Protein AF-A0A0M3IXK2-F1 (afdb_monomer_lite)

pLDDT: mean 75.61, std 10.68, range [44.84, 89.38]

Structure (mmCIF, N/CA/C/O backbone):
data_AF-A0A0M3IXK2-F1
#
_entry.id   AF-A0A0M3IXK2-F1
#
loop_
_atom_site.group_PDB
_atom_site.id
_atom_site.type_symbol
_atom_site.label_atom_id
_atom_site.label_alt_id
_atom_site.label_comp_id
_atom_site.label_asym_id
_atom_site.label_entity_id
_atom_site.label_seq_id
_atom_site.pdbx_PDB_ins_code
_atom_site.Cartn_x
_atom_site.Cartn_y
_atom_site.Cartn_z
_atom_site.occupancy
_atom_site.B_iso_or_equiv
_atom_site.auth_seq_id
_atom_site.auth_comp_id
_atom_site.auth_asym_id
_atom_site.auth_atom_id
_atom_site.pdbx_PDB_model_num
ATOM 1 N N . MET A 1 1 ? 23.594 0.555 -14.902 1.00 44.84 1 MET A N 1
ATOM 2 C CA . MET A 1 1 ? 22.303 1.253 -15.105 1.00 44.84 1 MET A CA 1
ATOM 3 C C . MET A 1 1 ? 21.259 0.752 -14.090 1.00 44.84 1 MET A C 1
ATOM 5 O O . MET A 1 1 ? 20.203 0.280 -14.472 1.00 44.84 1 MET A O 1
ATOM 9 N N . SER A 1 2 ? 21.548 0.813 -12.786 1.00 56.59 2 SER A N 1
ATOM 10 C CA . SER A 1 2 ? 20.781 0.127 -11.718 1.00 56.59 2 SER A CA 1
ATOM 11 C C . SER A 1 2 ? 19.777 1.014 -10.965 1.00 56.59 2 SER A C 1
ATOM 13 O O . SER A 1 2 ? 18.932 0.506 -10.234 1.00 56.59 2 SER A O 1
ATOM 15 N N . VAL A 1 3 ? 19.850 2.333 -11.154 1.00 62.09 3 VAL A N 1
ATOM 16 C CA . VAL A 1 3 ? 19.015 3.326 -10.460 1.00 62.09 3 VAL A CA 1
ATOM 17 C C . VAL A 1 3 ? 17.509 3.203 -10.771 1.00 62.09 3 VAL A C 1
ATOM 19 O O . VAL A 1 3 ? 16.735 3.207 -9.816 1.00 62.09 3 VAL A O 1
ATOM 22 N N . PRO A 1 4 ? 17.053 3.031 -12.034 1.00 70.44 4 PRO A N 1
ATOM 23 C CA . PRO A 1 4 ? 15.615 2.943 -12.321 1.00 70.44 4 PRO A CA 1
ATOM 24 C C . PRO A 1 4 ? 14.973 1.664 -11.760 1.00 70.44 4 PRO A C 1
ATOM 26 O O . PRO A 1 4 ? 13.873 1.719 -11.227 1.00 70.44 4 PRO A O 1
ATOM 29 N N . TYR A 1 5 ? 15.694 0.538 -11.772 1.00 74.56 5 TYR A N 1
ATOM 30 C CA . TYR A 1 5 ? 15.206 -0.730 -11.217 1.00 74.56 5 TYR A CA 1
ATOM 31 C C . TYR A 1 5 ? 14.992 -0.663 -9.698 1.00 74.56 5 TYR A C 1
ATOM 33 O O . TYR A 1 5 ? 13.989 -1.149 -9.185 1.00 74.56 5 TYR A O 1
ATOM 41 N N . LEU A 1 6 ? 15.916 -0.031 -8.965 1.00 79.19 6 LEU A N 1
ATOM 42 C CA . LEU A 1 6 ? 15.793 0.130 -7.513 1.00 79.19 6 LEU A CA 1
ATOM 43 C C . LEU A 1 6 ? 14.634 1.053 -7.115 1.00 79.19 6 LEU A C 1
ATOM 45 O O . LEU A 1 6 ? 14.002 0.809 -6.091 1.00 79.19 6 LEU A O 1
ATOM 49 N N . ILE A 1 7 ? 14.342 2.083 -7.911 1.00 82.25 7 ILE A N 1
ATOM 50 C CA . ILE A 1 7 ? 13.230 3.014 -7.668 1.00 82.25 7 ILE A CA 1
ATOM 51 C C . ILE A 1 7 ? 11.879 2.308 -7.814 1.00 82.25 7 ILE A C 1
ATOM 53 O O . ILE A 1 7 ? 11.030 2.430 -6.933 1.00 82.25 7 ILE A O 1
ATOM 57 N N . GLU A 1 8 ? 11.710 1.515 -8.869 1.00 81.81 8 GLU A N 1
ATOM 58 C CA . GLU A 1 8 ? 10.502 0.714 -9.108 1.00 81.81 8 GLU A CA 1
ATOM 59 C C . GLU A 1 8 ? 10.263 -0.295 -7.976 1.00 81.81 8 GLU A C 1
ATOM 61 O O . GLU A 1 8 ? 9.153 -0.454 -7.465 1.00 81.81 8 GLU A O 1
ATOM 66 N N . LEU A 1 9 ? 11.340 -0.935 -7.520 1.00 83.06 9 LEU A N 1
ATOM 67 C CA . LEU A 1 9 ? 11.296 -1.928 -6.452 1.00 83.06 9 LEU A CA 1
ATOM 68 C C . LEU A 1 9 ? 10.971 -1.284 -5.092 1.00 83.06 9 LEU A C 1
ATOM 70 O O . LEU A 1 9 ? 10.168 -1.821 -4.328 1.00 83.06 9 LEU A O 1
ATOM 74 N N . MET A 1 10 ? 11.522 -0.100 -4.809 1.00 86.38 10 MET A N 1
ATOM 75 C CA . MET A 1 10 ? 11.165 0.695 -3.627 1.00 86.38 10 MET A CA 1
ATOM 76 C C . MET A 1 10 ? 9.708 1.173 -3.671 1.00 86.38 10 MET A C 1
ATOM 78 O O . MET A 1 10 ? 9.041 1.156 -2.637 1.00 86.38 10 MET A O 1
ATOM 82 N N . GLY A 1 11 ? 9.189 1.537 -4.848 1.00 84.50 11 GLY A N 1
ATOM 83 C CA . GLY A 1 11 ? 7.775 1.873 -5.044 1.00 84.50 11 GLY A CA 1
ATOM 84 C C . GLY A 1 11 ? 6.849 0.687 -4.769 1.00 84.50 11 GLY A C 1
ATOM 85 O O . GLY A 1 11 ? 5.875 0.817 -4.025 1.00 84.50 11 GLY A O 1
ATOM 86 N N . LEU A 1 12 ? 7.202 -0.498 -5.276 1.00 85.38 12 LEU A N 1
ATOM 87 C CA . LEU A 1 12 ? 6.461 -1.738 -5.043 1.00 85.38 12 LEU A CA 1
ATOM 88 C C . LEU A 1 12 ? 6.433 -2.118 -3.552 1.00 85.38 12 LEU A C 1
ATOM 90 O O . LEU A 1 12 ? 5.363 -2.367 -2.991 1.00 85.38 12 LEU A O 1
ATOM 94 N N . ILE A 1 13 ? 7.599 -2.134 -2.895 1.00 87.00 13 ILE A N 1
ATOM 95 C CA . ILE A 1 13 ? 7.710 -2.449 -1.462 1.00 87.00 13 ILE A CA 1
ATOM 96 C C . ILE A 1 13 ? 6.985 -1.392 -0.625 1.00 87.00 13 ILE A C 1
ATOM 98 O O . ILE A 1 13 ? 6.292 -1.740 0.332 1.00 87.00 13 ILE A O 1
ATOM 102 N N . GLY A 1 14 ? 7.114 -0.114 -0.986 1.00 85.75 14 GLY A N 1
ATOM 103 C CA . GLY A 1 14 ? 6.438 0.998 -0.325 1.00 85.75 14 GLY A CA 1
ATOM 104 C C . GLY A 1 14 ? 4.919 0.889 -0.413 1.00 85.75 14 GLY A C 1
ATOM 105 O O . GLY A 1 14 ? 4.239 1.081 0.591 1.00 85.75 14 GLY A O 1
ATOM 106 N N . ASN A 1 15 ? 4.382 0.491 -1.567 1.00 84.50 15 ASN A N 1
ATOM 107 C CA . ASN A 1 15 ? 2.949 0.274 -1.731 1.00 84.50 15 ASN A CA 1
ATOM 108 C C . ASN A 1 15 ? 2.453 -0.924 -0.903 1.00 84.50 15 ASN A C 1
ATOM 110 O O . ASN A 1 15 ? 1.443 -0.816 -0.213 1.00 84.50 15 ASN A O 1
ATOM 114 N N . ILE A 1 16 ? 3.186 -2.044 -0.894 1.00 83.25 16 ILE A N 1
ATOM 115 C CA . ILE A 1 16 ? 2.839 -3.231 -0.089 1.00 83.25 16 ILE A CA 1
ATOM 116 C C . ILE A 1 16 ? 2.880 -2.907 1.409 1.00 83.25 16 ILE A C 1
ATOM 118 O O . ILE A 1 16 ? 1.920 -3.138 2.141 1.00 83.25 16 ILE A O 1
ATOM 122 N N . THR A 1 17 ? 3.984 -2.329 1.870 1.00 84.75 17 THR A N 1
ATOM 123 C CA . THR A 1 17 ? 4.211 -2.052 3.293 1.00 84.75 17 THR A CA 1
ATOM 124 C C . THR A 1 17 ? 3.306 -0.920 3.778 1.00 84.75 17 THR A C 1
ATOM 126 O O . THR A 1 17 ? 2.737 -1.001 4.865 1.00 84.75 17 THR A O 1
ATOM 129 N N . GLY A 1 18 ? 3.115 0.112 2.952 1.00 80.50 18 GLY A N 1
ATOM 130 C CA . GLY A 1 18 ? 2.232 1.241 3.219 1.00 80.50 18 GLY A CA 1
ATOM 131 C C . GLY A 1 18 ? 0.763 0.836 3.282 1.00 80.50 18 GLY A C 1
ATOM 132 O O . GLY A 1 18 ? 0.079 1.211 4.225 1.00 80.50 18 GLY A O 1
ATOM 133 N N . THR A 1 19 ? 0.273 0.000 2.362 1.00 78.31 19 THR A N 1
ATOM 134 C CA . THR A 1 19 ? -1.114 -0.498 2.432 1.00 78.31 19 THR A CA 1
ATOM 135 C C . THR A 1 19 ? -1.339 -1.418 3.633 1.00 78.31 19 THR A C 1
ATOM 137 O O . THR A 1 19 ? -2.366 -1.297 4.304 1.00 78.31 19 THR A O 1
ATOM 140 N N . MET A 1 20 ? -0.368 -2.268 3.990 1.00 72.06 20 MET A N 1
ATOM 141 C CA . MET A 1 20 ? -0.448 -3.062 5.222 1.00 72.06 20 MET A CA 1
ATOM 142 C C . MET A 1 20 ? -0.462 -2.174 6.481 1.00 72.06 20 MET A C 1
ATOM 144 O O . MET A 1 20 ? -1.300 -2.372 7.361 1.00 72.06 20 MET A O 1
ATOM 148 N N . LEU A 1 21 ? 0.402 -1.161 6.576 1.00 73.69 21 LEU A N 1
ATOM 149 C CA . LEU A 1 21 ? 0.468 -0.272 7.746 1.00 73.69 21 LEU A CA 1
ATOM 150 C C . LEU A 1 21 ? -0.716 0.704 7.834 1.00 73.69 21 LEU A C 1
ATOM 152 O O . LEU A 1 21 ? -1.210 0.957 8.930 1.00 73.69 21 LEU A O 1
ATOM 156 N N . SER A 1 22 ? -1.200 1.237 6.712 1.00 73.25 22 SER A N 1
ATOM 157 C CA . SER A 1 22 ? -2.285 2.226 6.690 1.00 73.25 22 SER A CA 1
ATOM 158 C C . SER A 1 22 ? -3.677 1.618 6.818 1.00 73.25 22 SER A C 1
ATOM 160 O O . SER A 1 22 ? -4.583 2.319 7.257 1.00 73.25 22 SER A O 1
ATOM 162 N N . PHE A 1 23 ? -3.870 0.344 6.465 1.00 67.75 23 PHE A N 1
ATOM 163 C CA . PHE A 1 23 ? -5.198 -0.281 6.495 1.00 67.75 23 PHE A CA 1
ATOM 164 C C . PHE A 1 23 ? -5.308 -1.449 7.475 1.00 67.75 23 PHE A C 1
ATOM 166 O O . PHE A 1 23 ? -6.259 -1.502 8.253 1.00 67.75 23 PHE A O 1
ATOM 173 N N . ILE A 1 24 ? -4.338 -2.369 7.495 1.00 68.88 24 ILE A N 1
ATOM 174 C CA . ILE A 1 24 ? -4.416 -3.562 8.355 1.00 68.88 24 ILE A CA 1
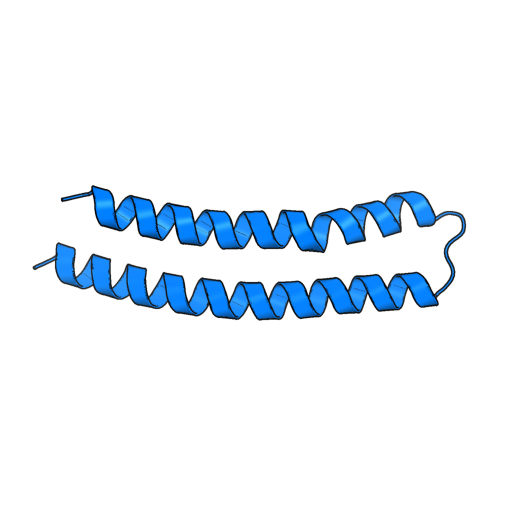ATOM 175 C C . ILE A 1 24 ? -4.125 -3.190 9.808 1.00 68.88 24 ILE A C 1
ATOM 177 O O . ILE A 1 24 ? -4.822 -3.641 10.715 1.00 68.88 24 ILE A O 1
ATOM 181 N N . TRP A 1 25 ? -3.121 -2.344 10.045 1.00 65.12 25 TRP A N 1
ATOM 182 C CA . TRP A 1 25 ? -2.706 -1.966 11.395 1.00 65.12 25 TRP A CA 1
ATOM 183 C C . TRP A 1 25 ? -3.760 -1.187 12.200 1.00 65.12 25 TRP A C 1
ATOM 185 O O . TRP A 1 25 ? -4.019 -1.589 13.337 1.00 65.12 25 TRP A O 1
ATOM 195 N N . PRO A 1 26 ? -4.417 -0.130 11.672 1.00 67.94 26 PRO A N 1
ATOM 196 C CA . PRO A 1 26 ? -5.480 0.552 12.408 1.00 67.94 26 PRO A CA 1
ATOM 197 C C . PRO A 1 26 ? -6.668 -0.369 12.697 1.00 67.94 26 PRO A C 1
ATOM 199 O O . PRO A 1 26 ? -7.200 -0.301 13.803 1.00 67.94 26 PRO A O 1
ATOM 202 N N . ALA A 1 27 ? -7.016 -1.285 11.785 1.00 66.25 27 ALA A N 1
ATOM 203 C CA . ALA A 1 27 ? -8.067 -2.277 12.017 1.00 66.25 27 ALA A CA 1
ATOM 204 C C . ALA A 1 27 ? -7.679 -3.302 13.096 1.00 66.25 27 ALA A C 1
ATOM 206 O O . ALA A 1 27 ? -8.480 -3.643 13.968 1.00 66.25 27 ALA A O 1
ATOM 207 N N . LEU A 1 28 ? -6.421 -3.755 13.100 1.00 66.81 28 LEU A N 1
ATOM 208 C CA . LEU A 1 28 ? -5.902 -4.665 14.122 1.00 66.81 28 LEU A CA 1
ATOM 209 C C . LEU A 1 28 ? -5.857 -3.993 15.503 1.00 66.81 28 LEU A C 1
ATOM 211 O O . LEU A 1 28 ? -6.221 -4.613 16.502 1.00 66.81 28 LEU A O 1
ATOM 215 N N . PHE A 1 29 ? -5.451 -2.721 15.564 1.00 68.00 29 PHE A N 1
ATOM 216 C CA . PHE A 1 29 ? -5.439 -1.925 16.792 1.00 68.00 29 PHE A CA 1
ATOM 217 C C . PHE A 1 29 ? -6.849 -1.620 17.299 1.00 68.00 29 PHE A C 1
ATOM 219 O O . PHE A 1 29 ? -7.097 -1.736 18.501 1.00 68.00 29 PHE A O 1
ATOM 226 N N . HIS A 1 30 ? -7.785 -1.304 16.402 1.00 68.06 30 HIS A N 1
ATOM 227 C CA . HIS A 1 30 ? -9.187 -1.097 16.749 1.00 68.06 30 HIS A CA 1
ATOM 228 C C . HIS A 1 30 ? -9.791 -2.370 17.353 1.00 68.06 30 HIS A C 1
ATOM 230 O O . HIS A 1 30 ? -10.401 -2.320 18.424 1.00 68.06 30 HIS A O 1
ATOM 236 N N . LEU A 1 31 ? -9.535 -3.534 16.742 1.00 64.69 31 LEU A N 1
ATOM 237 C CA . LEU A 1 31 ? -9.975 -4.821 17.278 1.00 64.69 31 LEU A CA 1
ATOM 238 C C . LEU A 1 31 ? -9.309 -5.143 18.622 1.00 64.69 31 LEU A C 1
ATOM 240 O O . LEU A 1 31 ? -9.994 -5.575 19.544 1.00 64.69 31 LEU A O 1
ATOM 244 N N . ARG A 1 32 ? -7.995 -4.920 18.767 1.00 68.12 32 ARG A N 1
ATOM 245 C CA . ARG A 1 32 ? -7.246 -5.211 20.006 1.00 68.12 32 ARG A CA 1
ATOM 246 C C . ARG A 1 32 ? -7.674 -4.344 21.185 1.00 68.12 32 ARG A C 1
ATOM 248 O O . ARG A 1 32 ? -7.748 -4.861 22.295 1.00 68.12 32 ARG A O 1
ATOM 255 N N . ILE A 1 33 ? -7.966 -3.064 20.960 1.00 65.88 33 ILE A N 1
ATOM 256 C CA . ILE A 1 33 ? -8.388 -2.134 22.020 1.00 65.88 33 ILE A CA 1
ATOM 257 C C . ILE A 1 33 ? -9.881 -2.310 22.344 1.00 65.88 33 ILE A C 1
ATOM 259 O O . ILE A 1 33 ? -10.274 -2.213 23.506 1.00 65.88 33 ILE A O 1
ATOM 263 N N . LYS A 1 34 ? -10.726 -2.618 21.347 1.00 62.09 34 LYS A N 1
ATOM 264 C CA . LYS A 1 34 ? -12.187 -2.728 21.518 1.00 62.09 34 LYS A CA 1
ATOM 265 C C . LYS A 1 34 ? -12.701 -4.156 21.745 1.00 62.09 34 LYS A C 1
ATOM 267 O O . LYS A 1 34 ? -13.886 -4.322 22.034 1.00 62.09 34 LYS A O 1
ATOM 272 N N . ALA A 1 35 ? -11.838 -5.176 21.710 1.00 58.19 35 ALA A N 1
ATOM 273 C CA . ALA A 1 35 ? -12.179 -6.587 21.953 1.00 58.19 35 ALA A CA 1
ATOM 274 C C . ALA A 1 35 ? -12.918 -6.852 23.279 1.00 58.19 35 ALA A C 1
ATOM 276 O O . ALA A 1 35 ? -13.612 -7.856 23.393 1.00 58.19 35 ALA A O 1
ATOM 277 N N . GLN A 1 36 ? -12.808 -5.962 24.270 1.00 57.69 36 GLN A N 1
ATOM 278 C CA . GLN A 1 36 ? -13.486 -6.102 25.564 1.00 57.69 36 GLN A CA 1
ATOM 279 C C . GLN A 1 36 ? -14.877 -5.429 25.626 1.00 57.69 36 GLN A C 1
ATOM 281 O O . GLN A 1 36 ? -15.629 -5.709 26.554 1.00 57.69 36 GLN A O 1
ATOM 286 N N . ARG A 1 37 ? -15.250 -4.542 24.681 1.00 57.78 37 ARG A N 1
ATOM 287 C CA . ARG A 1 37 ? -16.507 -3.743 24.741 1.00 57.78 37 ARG A CA 1
ATOM 288 C C . ARG A 1 37 ? -17.202 -3.466 23.384 1.00 57.78 37 ARG A C 1
ATOM 290 O O . ARG A 1 37 ? -18.126 -2.661 23.329 1.00 57.78 37 ARG A O 1
ATOM 297 N N . GLY A 1 38 ? -16.754 -4.058 22.275 1.00 54.66 38 GLY A N 1
ATOM 298 C CA . GLY A 1 38 ? -17.068 -3.578 20.918 1.00 54.66 38 GLY A CA 1
ATOM 299 C C . GLY A 1 38 ? -18.400 -4.016 20.290 1.00 54.66 38 GLY A C 1
ATOM 300 O O . GLY A 1 38 ? -18.649 -5.200 20.080 1.00 54.66 38 GLY A O 1
ATOM 301 N N . THR A 1 39 ? -19.200 -3.025 19.886 1.00 59.50 39 THR A N 1
ATOM 302 C CA . THR A 1 39 ? -20.412 -3.110 19.049 1.00 59.50 39 THR A CA 1
ATOM 303 C C . THR A 1 39 ? -20.119 -3.645 17.634 1.00 59.50 39 THR A C 1
ATOM 305 O O . THR A 1 39 ? -19.145 -3.251 16.998 1.00 59.50 39 THR A O 1
ATOM 308 N N . GLN A 1 40 ? -21.003 -4.492 17.080 1.00 62.53 40 GLN A N 1
ATOM 309 C CA . GLN A 1 40 ? -20.854 -5.108 15.740 1.00 62.53 40 GLN A CA 1
ATOM 310 C C . GLN A 1 40 ? -20.657 -4.119 14.570 1.00 62.53 40 GLN A C 1
ATOM 312 O O . GLN A 1 40 ? -20.118 -4.500 13.531 1.00 62.53 40 GLN A O 1
ATOM 317 N N . LYS A 1 41 ? -21.090 -2.858 14.707 1.00 63.81 41 LYS A N 1
ATOM 318 C CA . LYS A 1 41 ? -20.995 -1.837 13.647 1.00 63.81 41 LYS A CA 1
ATOM 319 C C . LYS A 1 41 ? -19.549 -1.435 13.348 1.00 63.81 41 LYS A C 1
ATOM 321 O O . LYS A 1 41 ? -19.210 -1.295 12.178 1.00 63.81 41 LYS A O 1
ATOM 326 N N . ASP A 1 42 ? -18.705 -1.320 14.372 1.00 68.50 42 ASP A N 1
ATOM 327 C CA . ASP A 1 42 ? -17.286 -0.978 14.202 1.00 68.50 42 ASP A CA 1
ATOM 328 C C . ASP A 1 42 ? -16.547 -2.074 13.423 1.00 68.50 42 ASP A C 1
ATOM 330 O O . ASP A 1 42 ? -15.838 -1.810 12.458 1.00 68.50 42 ASP A O 1
ATOM 334 N N . ARG A 1 43 ? -16.854 -3.333 13.750 1.00 69.69 43 ARG A N 1
ATOM 335 C CA . ARG A 1 43 ? -16.274 -4.526 13.122 1.00 69.69 43 ARG A CA 1
ATOM 336 C C . ARG A 1 43 ? -16.532 -4.588 11.612 1.00 69.69 43 ARG A C 1
ATOM 338 O O . ARG A 1 43 ? -15.690 -5.059 10.854 1.00 69.69 43 ARG A O 1
ATOM 345 N N . ARG A 1 44 ? -17.696 -4.104 11.164 1.00 72.25 44 ARG A N 1
ATOM 346 C CA . ARG A 1 44 ? -18.061 -4.048 9.740 1.00 72.25 44 ARG A CA 1
ATOM 347 C C . ARG A 1 44 ? -17.318 -2.933 8.999 1.00 72.25 44 ARG A C 1
ATOM 349 O O . ARG A 1 44 ? -17.023 -3.093 7.819 1.00 72.25 44 ARG A O 1
ATOM 356 N N . PHE A 1 45 ? -17.007 -1.836 9.689 1.00 74.75 45 PHE A N 1
ATOM 357 C CA . PHE A 1 45 ? -16.230 -0.728 9.139 1.00 74.75 45 PHE A CA 1
ATOM 358 C C . PHE A 1 45 ? -14.756 -1.120 8.964 1.00 74.75 45 PHE A C 1
ATOM 360 O O . PHE A 1 45 ? -14.194 -0.887 7.899 1.00 74.75 45 PHE A O 1
ATOM 367 N N . ASP A 1 46 ? -14.173 -1.832 9.933 1.00 74.19 46 ASP A N 1
ATOM 368 C CA . ASP A 1 46 ? -12.824 -2.408 9.808 1.00 74.19 46 ASP A CA 1
ATOM 369 C C . ASP A 1 46 ? -12.712 -3.365 8.610 1.00 74.19 46 ASP A C 1
ATOM 371 O O . ASP A 1 46 ? -11.788 -3.260 7.804 1.00 74.19 46 ASP A O 1
ATOM 375 N N . TYR A 1 47 ? -13.692 -4.257 8.425 1.00 75.50 47 TYR A N 1
ATOM 376 C CA . TYR A 1 47 ? -13.735 -5.142 7.254 1.00 75.50 47 TYR A CA 1
ATOM 377 C C . TYR A 1 47 ? -13.837 -4.379 5.926 1.00 75.50 47 TYR A C 1
ATOM 379 O O . TYR A 1 47 ? -13.231 -4.790 4.936 1.00 75.50 47 TYR A O 1
ATOM 387 N N . 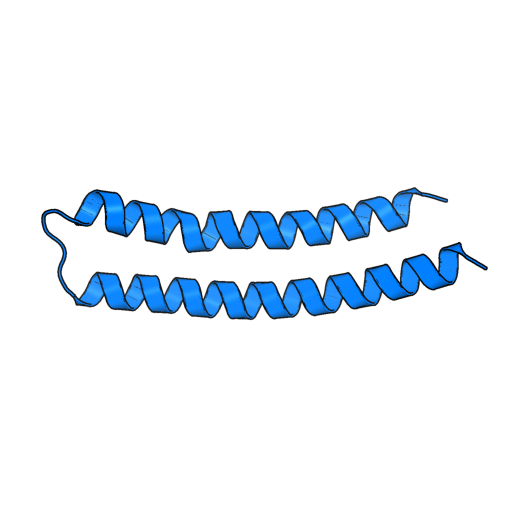PHE A 1 48 ? -14.587 -3.273 5.893 1.00 81.50 48 PHE A N 1
ATOM 388 C CA . PHE A 1 48 ? -14.685 -2.424 4.707 1.00 81.50 48 PHE A CA 1
ATOM 389 C C . PHE A 1 48 ? -13.336 -1.777 4.373 1.00 81.50 48 PHE A C 1
ATOM 391 O O . PHE A 1 48 ? -12.900 -1.828 3.225 1.00 81.50 48 PHE A O 1
ATOM 398 N N . ILE A 1 49 ? -12.642 -1.251 5.383 1.00 81.00 49 ILE A N 1
ATOM 399 C CA . ILE A 1 49 ? -11.313 -0.650 5.243 1.00 81.00 49 ILE A CA 1
ATOM 400 C C . ILE A 1 49 ? -10.289 -1.680 4.743 1.00 81.00 49 ILE A C 1
ATOM 402 O O . ILE A 1 49 ? -9.530 -1.382 3.822 1.00 81.00 49 ILE A O 1
ATOM 406 N N . ILE A 1 50 ? -10.300 -2.905 5.280 1.00 81.50 50 ILE A N 1
ATOM 407 C CA . ILE A 1 50 ? -9.421 -3.994 4.821 1.00 81.50 50 ILE A CA 1
ATOM 408 C C . ILE A 1 50 ? -9.705 -4.341 3.356 1.00 81.50 50 ILE A C 1
ATOM 410 O O . ILE A 1 50 ? -8.774 -4.478 2.566 1.00 81.50 50 ILE A O 1
ATOM 414 N N . CYS A 1 51 ? -10.979 -4.454 2.977 1.00 84.19 51 CYS A N 1
ATOM 415 C CA . CYS A 1 51 ? -11.367 -4.780 1.606 1.00 84.19 51 CYS A CA 1
ATOM 416 C C . CYS A 1 51 ? -10.896 -3.702 0.616 1.00 84.19 51 CYS A C 1
ATOM 418 O O . CYS A 1 51 ? -10.248 -4.014 -0.382 1.00 84.19 51 CYS A O 1
ATOM 420 N N . VAL A 1 52 ? -11.137 -2.425 0.932 1.00 85.12 52 VAL A N 1
ATOM 421 C CA . VAL A 1 52 ? -10.665 -1.293 0.120 1.00 85.12 52 VAL A CA 1
ATOM 422 C C . VAL A 1 52 ? -9.135 -1.271 0.047 1.00 85.12 52 VAL A C 1
ATOM 424 O O . VAL A 1 52 ? -8.583 -1.095 -1.039 1.00 85.12 52 VAL A O 1
ATOM 427 N N . GLY A 1 53 ? -8.449 -1.519 1.166 1.00 81.88 53 GLY A N 1
ATOM 428 C CA . GLY A 1 53 ? -6.991 -1.605 1.222 1.00 81.88 53 GLY A CA 1
ATOM 429 C C . GLY A 1 53 ? -6.423 -2.692 0.307 1.00 81.88 53 GLY A C 1
ATOM 430 O O . GLY A 1 53 ? -5.482 -2.425 -0.435 1.00 81.88 53 GLY A O 1
ATOM 431 N N . ILE A 1 54 ? -7.031 -3.884 0.284 1.00 83.88 54 ILE A N 1
ATOM 432 C CA . ILE A 1 54 ? -6.628 -4.982 -0.610 1.00 83.88 54 ILE A CA 1
ATOM 433 C C . ILE A 1 54 ? -6.866 -4.612 -2.077 1.00 83.88 54 ILE A C 1
ATOM 435 O O . ILE A 1 54 ? -5.999 -4.865 -2.914 1.00 83.88 54 ILE A O 1
ATOM 439 N N . CYS A 1 55 ? -7.998 -3.985 -2.409 1.00 88.56 55 CYS A N 1
ATOM 440 C CA . CYS A 1 55 ? -8.279 -3.546 -3.778 1.00 88.56 55 CYS A CA 1
ATOM 441 C C . CYS A 1 55 ? -7.213 -2.563 -4.284 1.00 88.56 55 CYS A C 1
ATOM 443 O O . CYS A 1 55 ? -6.637 -2.771 -5.351 1.00 88.56 55 CYS A O 1
ATOM 445 N N . VAL A 1 56 ? -6.907 -1.527 -3.497 1.00 84.88 56 VAL A N 1
ATOM 446 C CA . VAL A 1 56 ? -5.888 -0.521 -3.842 1.00 84.88 56 VAL A CA 1
ATOM 447 C C . VAL A 1 56 ? -4.495 -1.150 -3.922 1.00 84.88 56 VAL A C 1
ATOM 449 O O . VAL A 1 56 ? -3.759 -0.896 -4.875 1.00 84.88 56 VAL A O 1
ATOM 452 N N . MET A 1 57 ? -4.152 -2.026 -2.972 1.00 85.56 57 MET A N 1
ATOM 453 C CA . MET A 1 57 ? -2.891 -2.769 -2.972 1.00 85.56 57 MET A CA 1
ATOM 454 C C . MET A 1 57 ? -2.731 -3.598 -4.248 1.00 85.56 57 MET A C 1
ATOM 456 O O . MET A 1 57 ? -1.688 -3.531 -4.892 1.00 85.56 57 MET A O 1
ATOM 460 N N . THR A 1 58 ? -3.771 -4.333 -4.646 1.00 87.25 58 THR A N 1
ATOM 461 C CA . THR A 1 58 ? -3.741 -5.196 -5.835 1.00 87.25 58 THR A CA 1
ATOM 462 C C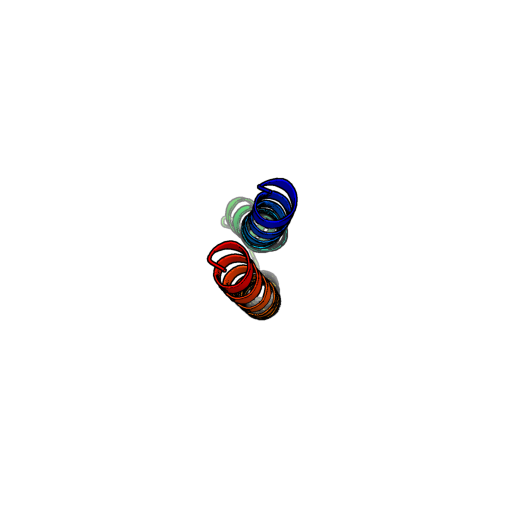 . THR A 1 58 ? -3.531 -4.372 -7.104 1.00 87.25 58 THR A C 1
ATOM 464 O O . THR A 1 58 ? -2.691 -4.729 -7.925 1.00 87.25 58 THR A O 1
ATOM 467 N N . VAL A 1 59 ? -4.230 -3.239 -7.244 1.00 89.38 59 VAL A N 1
ATOM 468 C CA . VAL A 1 59 ? -4.075 -2.331 -8.395 1.00 89.38 59 VAL A CA 1
ATOM 469 C C . VAL A 1 59 ? -2.662 -1.750 -8.462 1.00 89.38 59 VAL A C 1
ATOM 471 O O . VAL A 1 59 ? -2.038 -1.786 -9.521 1.00 89.38 59 VAL A O 1
ATOM 474 N N . GLY A 1 60 ? -2.133 -1.249 -7.343 1.00 85.69 60 GLY A N 1
ATOM 475 C CA . GLY A 1 60 ? -0.797 -0.656 -7.329 1.00 85.69 60 GLY A CA 1
ATOM 476 C C . GLY A 1 60 ? 0.316 -1.688 -7.541 1.00 85.69 60 GLY A C 1
ATOM 477 O O . GLY A 1 60 ? 1.258 -1.424 -8.279 1.00 85.69 60 GLY A O 1
ATOM 478 N N . VAL A 1 61 ? 0.188 -2.893 -6.971 1.00 88.06 61 VAL A N 1
ATOM 479 C CA . VAL A 1 61 ? 1.125 -4.000 -7.234 1.00 88.06 61 VAL A CA 1
ATOM 480 C C . VAL A 1 61 ? 1.079 -4.414 -8.703 1.00 88.06 61 VAL A C 1
ATOM 482 O O . VAL A 1 61 ? 2.128 -4.666 -9.285 1.00 88.06 61 VAL A O 1
ATOM 485 N N . TYR A 1 62 ? -0.105 -4.452 -9.318 1.00 89.12 62 TYR A N 1
ATOM 486 C CA . TYR A 1 62 ? -0.255 -4.830 -10.722 1.00 89.12 62 TYR A CA 1
ATOM 487 C C . TYR A 1 62 ? 0.472 -3.859 -11.660 1.00 89.12 62 TYR A C 1
ATOM 489 O O . TYR A 1 62 ? 1.248 -4.296 -12.508 1.00 89.12 62 TYR A O 1
ATOM 497 N N . TYR A 1 63 ? 0.280 -2.550 -11.470 1.00 87.00 63 TYR A N 1
ATOM 498 C CA . TYR A 1 63 ? 0.972 -1.528 -12.260 1.00 87.00 63 TYR A CA 1
ATOM 499 C C . TYR A 1 63 ? 2.490 -1.569 -12.049 1.00 87.00 63 TYR A C 1
ATOM 501 O O . TYR A 1 63 ? 3.230 -1.726 -13.020 1.00 87.00 63 TYR A O 1
ATOM 509 N N . SER A 1 64 ? 2.954 -1.549 -10.795 1.00 85.06 64 SER A N 1
ATOM 510 C CA . SER A 1 64 ? 4.392 -1.594 -10.501 1.00 85.06 64 SER A CA 1
ATOM 511 C C . SER A 1 64 ? 5.060 -2.890 -10.975 1.00 85.06 64 SER A C 1
ATOM 513 O O . SER A 1 64 ? 6.220 -2.869 -11.367 1.00 85.06 64 SER A O 1
ATOM 515 N N . ALA A 1 65 ? 4.357 -4.027 -10.976 1.00 85.81 65 ALA A N 1
ATOM 516 C CA . ALA A 1 65 ? 4.903 -5.283 -11.489 1.00 85.81 65 ALA A CA 1
ATOM 517 C C . ALA A 1 65 ? 5.083 -5.266 -13.017 1.00 85.81 65 ALA A C 1
ATOM 519 O O . ALA A 1 65 ? 6.060 -5.824 -13.520 1.00 85.81 65 ALA A O 1
ATOM 520 N N . ILE A 1 66 ? 4.163 -4.63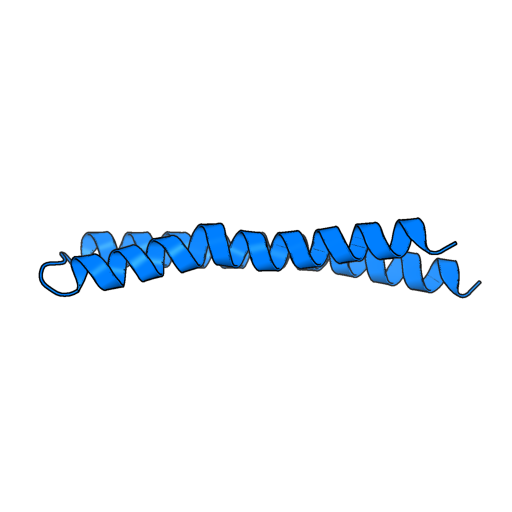5 -13.756 1.00 87.88 66 ILE A N 1
ATOM 521 C CA . ILE A 1 66 ? 4.260 -4.495 -15.217 1.00 87.88 66 ILE A CA 1
ATOM 522 C C . ILE A 1 66 ? 5.410 -3.561 -15.598 1.00 87.88 66 ILE A C 1
ATOM 524 O O . ILE A 1 66 ? 6.185 -3.894 -16.502 1.00 87.88 66 ILE A O 1
ATOM 528 N N . GLU A 1 67 ? 5.541 -2.424 -14.911 1.00 86.25 67 GLU A N 1
ATOM 529 C CA . GLU A 1 67 ? 6.656 -1.494 -15.128 1.00 86.25 67 GLU A CA 1
ATOM 530 C C . GLU A 1 67 ? 7.991 -2.181 -14.822 1.00 86.25 67 GLU A C 1
ATOM 532 O O . GLU A 1 67 ? 8.851 -2.258 -15.704 1.00 86.25 67 GLU A O 1
ATOM 537 N N . LEU A 1 68 ? 8.093 -2.868 -13.677 1.00 85.06 68 LEU A N 1
ATOM 538 C CA . LEU A 1 68 ? 9.302 -3.594 -13.293 1.00 85.06 68 LEU A CA 1
ATOM 539 C C . LEU A 1 68 ? 9.672 -4.689 -14.305 1.00 85.06 68 LEU A C 1
ATOM 541 O O . LEU A 1 68 ? 10.835 -4.818 -14.689 1.00 85.06 68 LEU A O 1
ATOM 545 N N . ALA A 1 69 ? 8.698 -5.473 -14.776 1.00 85.50 69 ALA A N 1
ATOM 546 C CA . ALA A 1 69 ? 8.929 -6.506 -15.786 1.00 85.50 69 ALA A CA 1
ATOM 547 C C . ALA A 1 69 ? 9.408 -5.910 -17.120 1.00 85.50 69 ALA A C 1
ATOM 549 O O . ALA A 1 69 ? 10.262 -6.491 -17.798 1.00 85.50 69 ALA A O 1
ATOM 550 N N . THR A 1 70 ? 8.889 -4.737 -17.484 1.00 84.88 70 THR A N 1
ATOM 551 C CA . THR A 1 70 ? 9.299 -3.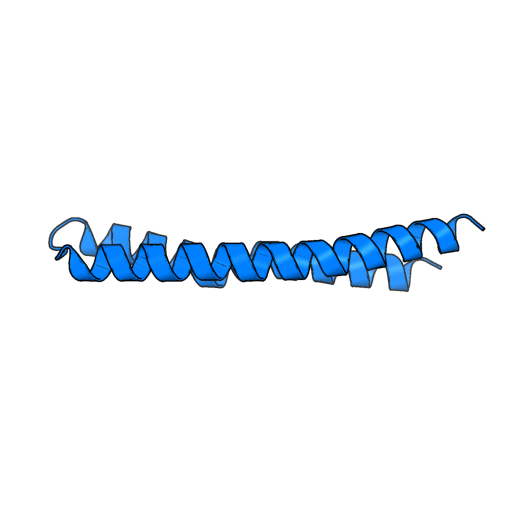996 -18.682 1.00 84.88 70 THR A CA 1
ATOM 552 C C . THR A 1 70 ? 10.716 -3.447 -18.526 1.00 84.88 70 THR A C 1
ATOM 554 O O . THR A 1 70 ? 11.543 -3.631 -19.423 1.00 84.88 70 THR A O 1
ATOM 557 N N . ALA A 1 71 ? 11.034 -2.861 -17.370 1.00 83.50 71 ALA A N 1
ATOM 558 C CA . ALA A 1 71 ? 12.357 -2.348 -17.035 1.00 83.50 71 ALA A CA 1
ATOM 559 C C . ALA A 1 71 ? 13.422 -3.459 -17.021 1.00 83.50 71 ALA A C 1
ATOM 561 O O . ALA A 1 71 ? 14.511 -3.279 -17.570 1.00 83.50 71 ALA A O 1
ATOM 562 N N . VAL A 1 72 ? 13.099 -4.639 -16.477 1.00 83.00 72 VAL A N 1
ATOM 563 C CA . VAL A 1 72 ? 13.977 -5.825 -16.507 1.00 83.00 72 VAL A CA 1
ATOM 564 C C . VAL A 1 72 ? 14.250 -6.273 -17.938 1.00 83.00 72 VAL A C 1
ATOM 566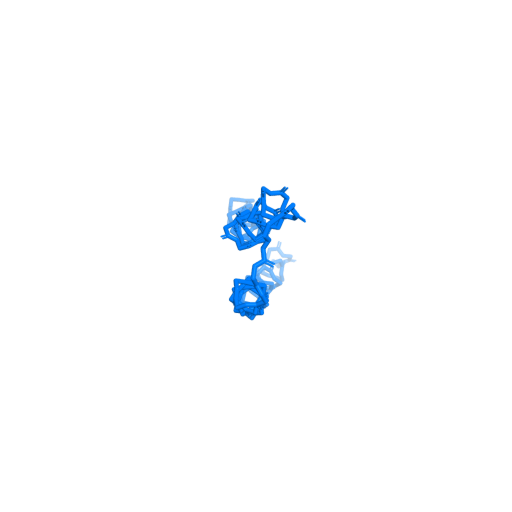 O O . VAL A 1 72 ? 15.401 -6.530 -18.291 1.00 83.00 72 VAL A O 1
ATOM 569 N N . LYS A 1 73 ? 13.215 -6.339 -18.784 1.00 82.19 73 LYS A N 1
ATOM 570 C CA . LYS A 1 73 ? 13.365 -6.717 -20.197 1.00 82.19 73 LYS A CA 1
ATOM 571 C C . LYS A 1 73 ? 14.249 -5.741 -20.971 1.00 82.19 73 LYS A C 1
ATOM 573 O O . LYS A 1 73 ? 15.038 -6.181 -21.802 1.00 82.19 73 LYS A O 1
ATOM 578 N N . TYR A 1 74 ? 14.121 -4.443 -20.704 1.00 79.19 74 TYR A N 1
ATOM 579 C CA . TYR A 1 74 ? 14.952 -3.412 -21.327 1.00 79.19 74 TYR A CA 1
ATOM 580 C C . TYR A 1 74 ? 16.403 -3.450 -20.840 1.00 79.19 74 TYR A C 1
ATOM 582 O O . TYR A 1 74 ? 17.306 -3.240 -21.636 1.00 79.19 74 TYR A O 1
ATOM 590 N N . GLY A 1 75 ? 16.639 -3.754 -19.560 1.00 69.62 75 GLY A N 1
ATOM 591 C CA . GLY A 1 75 ? 17.989 -3.847 -18.992 1.00 69.62 75 GLY A CA 1
ATOM 592 C C . GLY A 1 75 ? 18.782 -5.098 -19.394 1.00 69.62 75 GLY A C 1
ATOM 593 O O . GLY A 1 75 ? 19.971 -5.176 -19.099 1.00 69.62 75 GLY A O 1
ATOM 594 N N . GLN A 1 76 ? 18.139 -6.084 -20.026 1.00 65.88 76 GLN A N 1
ATOM 595 C CA . GLN A 1 76 ? 18.779 -7.294 -20.567 1.00 65.88 76 GLN A CA 1
ATOM 596 C C . GLN A 1 76 ? 19.202 -7.154 -22.041 1.00 65.88 76 GLN A C 1
ATOM 598 O O . GLN A 1 76 ? 19.751 -8.104 -22.599 1.00 65.88 76 GLN A O 1
ATOM 603 N N . ARG A 1 77 ? 18.919 -6.013 -22.679 1.00 51.06 77 ARG A N 1
ATOM 604 C CA . ARG A 1 77 ? 19.221 -5.739 -24.087 1.00 51.06 77 ARG A CA 1
ATOM 605 C C . ARG A 1 77 ? 20.328 -4.699 -24.222 1.00 51.06 77 ARG A C 1
ATOM 607 O O . ARG A 1 77 ? 21.048 -4.785 -25.238 1.00 51.06 77 ARG A O 1
#

Radius of gyration: 17.42 Å; chains: 1; bounding box: 43×11×50 Å

InterPro domains:
  IPR013057 Amino acid transporter, transmembrane domain [PF01490] (1-63)

Sequence (77 aa):
MSVPYLIELMGLIGNITGTMLSFIWPALFHLRIKAQRGTQKDRRFDYFIICVGICVMTVGVYYSAIELATAVKYGQR

Organism: Ascaris lumbricoides (NCBI:txid6252)

Secondary structure (DSSP, 8-state):
--HHHHHHHHHHHHHHHHHIIIIIHHHHHHHHHHTTT--HHHHHHHHHHHHHHHHHHHHHHHHHHHHHHHHHHHHT-

Foldseek 3Di:
DCVVLVVLVCQLVCLVVVLCCVQVVVLVVCCVVCVVPDDPVSNVVSVVSNVVSVVSNVVSNVVSVVVNVVVVVVVVD